Protein AF-G6C0X8-F1 (afdb_monomer_lite)

pLDDT: mean 75.06, std 11.98, range [51.25, 92.12]

Secondary structure (DSSP, 8-state):
----HHHHT-S--HHHHHHHGGGS-HHHHHHHHHHHHHHHHTT---HHHHHHHT-

Sequence (55 aa):
MACSIAETYYEISDKFIEFCYPKISPSMKTSLKNILLLVKKQNRLNNNLEKVLNL

Structure (mmCIF, N/CA/C/O backbone):
data_AF-G6C0X8-F1
#
_entry.id   AF-G6C0X8-F1
#
loop_
_atom_site.group_PDB
_atom_site.id
_atom_site.type_symbol
_atom_site.label_atom_id
_atom_site.label_alt_id
_atom_site.label_comp_id
_atom_site.label_asym_id
_atom_site.label_entity_id
_atom_site.label_seq_id
_atom_site.pdbx_PDB_ins_code
_atom_site.Cartn_x
_atom_site.Cartn_y
_atom_site.Cartn_z
_atom_site.occupancy
_atom_site.B_iso_or_equiv
_atom_site.auth_seq_id
_atom_site.auth_comp_id
_atom_site.auth_asym_id
_atom_site.auth_atom_id
_atom_site.pdbx_PDB_model_num
ATOM 1 N N . MET A 1 1 ? 12.939 24.514 19.928 1.00 51.25 1 MET A N 1
ATOM 2 C CA . MET A 1 1 ? 11.924 23.522 19.524 1.00 51.25 1 MET A CA 1
ATOM 3 C C . MET A 1 1 ? 12.497 22.785 18.329 1.00 51.25 1 MET A C 1
ATOM 5 O O . MET A 1 1 ? 12.548 23.355 17.250 1.00 51.25 1 MET A O 1
ATOM 9 N N . ALA A 1 2 ? 13.088 21.612 18.549 1.00 52.59 2 ALA A N 1
ATOM 10 C CA . ALA A 1 2 ? 13.595 20.794 17.455 1.00 52.59 2 ALA A CA 1
ATOM 11 C C . ALA A 1 2 ? 12.417 19.959 16.952 1.00 52.59 2 ALA A C 1
ATOM 13 O O . ALA A 1 2 ? 12.060 18.981 17.605 1.00 52.59 2 ALA A O 1
ATOM 14 N N . CYS A 1 3 ? 11.775 20.385 15.861 1.00 55.28 3 CYS A N 1
ATOM 15 C CA . CYS A 1 3 ? 10.857 19.501 15.149 1.00 55.28 3 CYS A CA 1
ATOM 16 C C . CYS A 1 3 ? 11.659 18.268 14.738 1.00 55.28 3 CYS A C 1
ATOM 18 O O . CYS A 1 3 ? 12.765 18.399 14.196 1.00 55.28 3 CYS A O 1
ATOM 20 N N . SER A 1 4 ? 11.162 17.078 15.064 1.00 59.31 4 SER A N 1
ATOM 21 C CA . SER A 1 4 ? 11.866 15.861 14.674 1.00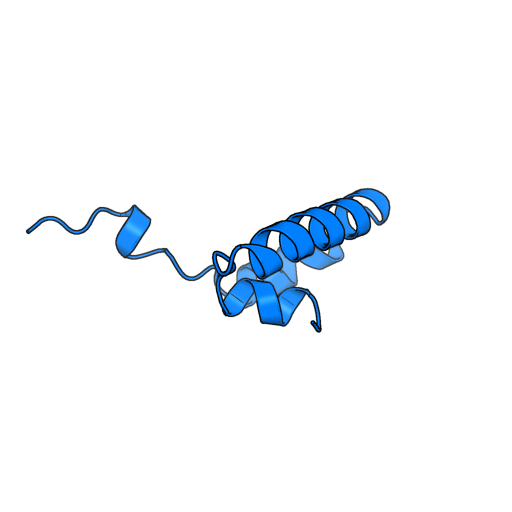 59.31 4 SER A CA 1
ATOM 22 C C . SER A 1 4 ? 11.946 15.819 13.148 1.00 59.31 4 SER A C 1
ATOM 24 O O . SER A 1 4 ? 11.039 16.279 12.461 1.00 59.31 4 SER A O 1
ATOM 26 N N . ILE A 1 5 ? 13.015 15.255 12.589 1.00 56.97 5 ILE A N 1
ATOM 27 C CA . ILE A 1 5 ? 13.126 15.071 11.133 1.00 56.97 5 ILE A CA 1
ATOM 28 C C . ILE A 1 5 ? 11.881 14.328 10.601 1.00 56.97 5 ILE A C 1
ATOM 30 O O . ILE A 1 5 ? 11.384 14.643 9.527 1.00 56.97 5 ILE A O 1
ATOM 34 N N . ALA A 1 6 ? 11.301 13.423 11.394 1.00 57.03 6 ALA A N 1
ATOM 35 C CA . ALA A 1 6 ? 10.053 12.743 11.061 1.00 57.03 6 ALA A CA 1
ATOM 36 C C . ALA A 1 6 ? 8.840 13.689 10.923 1.00 57.03 6 ALA A C 1
ATOM 38 O O . ALA A 1 6 ? 7.966 13.417 10.108 1.00 57.03 6 ALA A O 1
ATOM 39 N N . GLU A 1 7 ? 8.801 14.811 11.650 1.00 53.22 7 GLU A N 1
ATOM 40 C CA . GLU A 1 7 ? 7.747 15.830 11.533 1.00 53.22 7 GLU A CA 1
ATOM 41 C C . GLU A 1 7 ? 7.851 16.667 10.255 1.00 53.22 7 GLU A C 1
ATOM 43 O O . GLU A 1 7 ? 6.834 17.083 9.705 1.00 53.22 7 GLU A O 1
ATOM 48 N N . THR A 1 8 ? 9.062 16.869 9.737 1.00 54.41 8 THR A N 1
ATOM 49 C CA . THR A 1 8 ? 9.299 17.669 8.524 1.00 54.41 8 THR A CA 1
ATOM 50 C C . THR A 1 8 ? 9.084 16.870 7.230 1.00 54.41 8 THR A C 1
ATOM 52 O O . THR A 1 8 ? 8.841 17.458 6.181 1.00 54.41 8 THR A O 1
ATOM 55 N N . TYR A 1 9 ? 9.140 15.533 7.289 1.00 51.53 9 TYR A N 1
ATOM 56 C CA . TYR A 1 9 ? 9.007 14.630 6.132 1.00 51.53 9 TYR A CA 1
ATOM 57 C C . TYR A 1 9 ? 7.720 13.782 6.156 1.00 51.53 9 TYR A C 1
ATOM 59 O O . TYR A 1 9 ? 7.687 12.688 5.591 1.00 51.53 9 TYR A O 1
ATOM 67 N N . TYR A 1 10 ? 6.642 14.262 6.789 1.00 54.66 10 TYR A N 1
ATOM 68 C CA . TYR A 1 10 ? 5.361 13.534 6.831 1.00 54.66 10 TYR A CA 1
ATOM 69 C C . TYR A 1 10 ? 4.694 13.351 5.463 1.00 54.66 10 TYR A C 1
ATOM 71 O O . TYR A 1 10 ? 3.814 12.501 5.314 1.00 54.66 10 TYR A O 1
ATOM 79 N N . GLU A 1 11 ? 5.098 14.123 4.459 1.00 65.12 11 GLU A N 1
ATOM 80 C CA . GLU A 1 11 ? 4.569 14.002 3.110 1.00 65.12 11 GLU A CA 1
ATOM 81 C C . GLU A 1 11 ? 5.498 13.156 2.243 1.00 65.12 11 GLU A C 1
ATOM 83 O O . GLU A 1 11 ? 6.554 13.594 1.785 1.00 65.12 11 GLU A O 1
ATOM 88 N N . ILE A 1 12 ? 5.075 11.917 1.983 1.00 71.19 12 ILE A N 1
ATOM 89 C CA . ILE A 1 12 ? 5.659 11.116 0.908 1.00 71.19 12 ILE A CA 1
ATOM 90 C C . ILE A 1 12 ? 5.411 11.882 -0.392 1.00 71.19 12 ILE A C 1
ATOM 92 O O . ILE A 1 12 ? 4.262 12.163 -0.730 1.00 71.19 12 ILE A O 1
ATOM 96 N N . SER A 1 13 ? 6.487 12.230 -1.099 1.00 75.38 13 SER A N 1
ATOM 97 C CA . SER A 1 13 ? 6.392 12.942 -2.373 1.00 75.38 13 SER A CA 1
ATOM 98 C C . SER A 1 13 ? 5.650 12.100 -3.409 1.00 75.38 13 SER A C 1
ATOM 100 O O . SER A 1 13 ? 5.968 10.921 -3.589 1.00 75.38 13 SER A O 1
ATOM 102 N N . ASP A 1 14 ? 4.742 12.730 -4.156 1.00 77.81 14 ASP A N 1
ATOM 103 C CA . ASP A 1 14 ? 4.015 12.100 -5.265 1.00 77.81 14 ASP A CA 1
ATOM 104 C C . ASP A 1 14 ? 4.976 11.404 -6.251 1.00 77.81 14 ASP A C 1
ATOM 106 O O . ASP A 1 14 ? 4.745 10.264 -6.649 1.00 77.81 14 ASP A O 1
ATOM 110 N N . LYS A 1 15 ? 6.145 12.006 -6.525 1.00 81.44 15 LYS A N 1
ATOM 111 C CA . LYS A 1 15 ? 7.191 11.422 -7.390 1.00 81.44 15 LYS A CA 1
ATOM 112 C C . LYS A 1 15 ? 7.701 10.067 -6.892 1.00 81.44 15 LYS A C 1
ATOM 114 O O . LYS A 1 15 ? 8.027 9.188 -7.688 1.00 81.44 15 LYS A O 1
ATOM 119 N N . PHE A 1 16 ? 7.809 9.896 -5.574 1.00 79.25 16 PHE A N 1
ATOM 120 C CA . PHE A 1 16 ? 8.267 8.643 -4.976 1.00 79.25 16 PHE A CA 1
ATOM 121 C C . PHE A 1 16 ? 7.205 7.553 -5.126 1.00 79.25 16 PHE A C 1
ATOM 123 O O . PHE A 1 16 ? 7.518 6.416 -5.480 1.00 79.25 16 PHE A O 1
ATOM 130 N N . ILE A 1 17 ? 5.939 7.917 -4.925 1.00 78.06 17 ILE A N 1
ATOM 131 C CA . ILE A 1 17 ? 4.799 7.021 -5.118 1.00 78.06 17 ILE A CA 1
ATOM 132 C C . ILE A 1 17 ? 4.721 6.580 -6.580 1.00 78.06 17 ILE A C 1
ATOM 134 O O . ILE A 1 17 ? 4.659 5.381 -6.845 1.00 78.06 17 ILE A O 1
ATOM 138 N N . GLU A 1 18 ? 4.773 7.518 -7.525 1.00 82.38 18 GLU A N 1
ATOM 139 C CA . GLU A 1 18 ? 4.721 7.233 -8.963 1.00 82.38 18 GLU A CA 1
ATOM 140 C C . GLU A 1 18 ? 5.853 6.303 -9.414 1.00 82.38 18 GLU A C 1
ATOM 142 O O . GLU A 1 18 ? 5.645 5.427 -10.251 1.00 82.38 18 GLU A O 1
ATOM 147 N N . PHE A 1 19 ? 7.045 6.439 -8.829 1.00 85.25 19 PHE A N 1
ATOM 148 C CA . PHE A 1 19 ? 8.180 5.575 -9.144 1.00 85.25 19 PHE A CA 1
ATOM 149 C C . PHE A 1 19 ? 8.056 4.172 -8.535 1.00 85.25 19 PHE A C 1
ATOM 151 O O . PHE A 1 19 ? 8.372 3.174 -9.192 1.00 85.25 19 PHE A O 1
ATOM 158 N N . CYS A 1 20 ? 7.647 4.083 -7.268 1.00 82.75 20 CYS A N 1
ATOM 159 C CA . CYS A 1 20 ? 7.634 2.832 -6.514 1.00 82.75 20 CYS A CA 1
ATOM 160 C C . CYS A 1 20 ? 6.380 2.001 -6.785 1.00 82.75 20 CYS A C 1
ATOM 162 O O . CYS A 1 20 ? 6.488 0.793 -6.992 1.00 82.75 20 CYS A O 1
ATOM 164 N N . TYR A 1 21 ? 5.198 2.621 -6.805 1.00 82.06 21 TYR A N 1
ATOM 165 C CA . TYR A 1 21 ? 3.916 1.919 -6.833 1.00 82.06 21 TYR A CA 1
ATOM 166 C C . TYR A 1 21 ? 3.758 0.977 -8.038 1.00 82.06 21 TYR A C 1
ATOM 168 O O . TYR A 1 21 ? 3.370 -0.175 -7.825 1.00 82.06 21 TYR A O 1
ATOM 176 N N . PRO A 1 22 ? 4.120 1.348 -9.284 1.00 84.56 22 PRO A N 1
ATOM 177 C CA . PRO A 1 22 ? 4.032 0.435 -10.424 1.00 84.56 22 PRO A CA 1
ATOM 178 C C . PRO A 1 22 ? 4.884 -0.828 -10.258 1.00 84.56 22 PRO A C 1
ATOM 180 O O . PRO A 1 22 ? 4.452 -1.894 -10.693 1.00 84.56 22 PRO A O 1
ATOM 183 N N . LYS A 1 23 ? 6.036 -0.714 -9.581 1.00 88.56 23 LYS A N 1
ATOM 184 C CA . LYS A 1 23 ? 7.040 -1.776 -9.393 1.00 88.56 23 LYS A CA 1
ATOM 185 C C . LYS A 1 23 ? 6.690 -2.767 -8.283 1.00 88.56 23 LYS A C 1
ATOM 187 O O . LYS A 1 23 ? 7.335 -3.805 -8.166 1.00 88.56 23 LYS A O 1
ATOM 192 N N . ILE A 1 24 ? 5.681 -2.462 -7.468 1.00 88.00 24 ILE A N 1
ATOM 193 C CA . ILE A 1 24 ? 5.178 -3.367 -6.435 1.00 88.00 24 ILE A CA 1
ATOM 194 C C . ILE A 1 24 ? 4.423 -4.526 -7.101 1.00 88.00 24 ILE A C 1
ATOM 196 O O . ILE A 1 24 ? 3.644 -4.320 -8.039 1.00 88.00 24 ILE A O 1
ATOM 200 N N . SER A 1 25 ? 4.625 -5.747 -6.599 1.00 92.12 25 SER A N 1
ATOM 201 C CA . SER A 1 25 ? 3.922 -6.926 -7.107 1.00 92.12 25 SER A CA 1
ATOM 202 C C . SER A 1 25 ? 2.398 -6.801 -6.921 1.00 92.12 25 SER A C 1
ATOM 204 O O . SER A 1 25 ? 1.934 -6.146 -5.980 1.00 92.12 25 SER A O 1
ATOM 206 N N . PRO A 1 26 ? 1.576 -7.434 -7.778 1.00 88.44 26 PRO A N 1
ATOM 207 C CA . PRO A 1 26 ? 0.119 -7.352 -7.660 1.00 88.44 26 PRO A CA 1
ATOM 208 C C . PRO A 1 26 ? -0.418 -7.775 -6.283 1.00 88.44 26 PRO A C 1
ATOM 210 O O . PRO A 1 26 ? -1.289 -7.107 -5.731 1.00 88.44 26 PRO A O 1
ATOM 213 N N . SER A 1 27 ? 0.137 -8.836 -5.688 1.00 89.94 27 SER A N 1
ATOM 214 C CA . SER A 1 27 ? -0.259 -9.304 -4.354 1.00 89.94 27 SER A CA 1
ATOM 215 C C . SER A 1 27 ? 0.053 -8.278 -3.265 1.00 89.94 27 SER A C 1
ATOM 217 O O . SER A 1 27 ? -0.784 -8.017 -2.402 1.00 89.94 27 SER A O 1
ATOM 219 N N . MET A 1 28 ? 1.219 -7.632 -3.335 1.00 88.19 28 MET A N 1
ATOM 220 C CA . MET A 1 28 ? 1.592 -6.569 -2.405 1.00 88.19 28 MET A CA 1
ATOM 221 C C . MET A 1 28 ? 0.707 -5.329 -2.564 1.00 88.19 28 MET A C 1
ATOM 223 O O . MET A 1 28 ? 0.352 -4.729 -1.553 1.00 88.19 28 MET A O 1
ATOM 227 N N . LYS A 1 29 ? 0.288 -4.967 -3.786 1.00 87.25 29 LYS A N 1
ATOM 228 C CA . LYS A 1 29 ? -0.675 -3.868 -4.008 1.00 87.25 29 LYS A CA 1
ATOM 229 C C . LYS A 1 29 ? -2.007 -4.141 -3.309 1.00 87.25 29 LYS A C 1
ATOM 231 O O . LYS A 1 29 ? -2.531 -3.256 -2.634 1.00 87.25 29 LYS A O 1
ATOM 236 N N . THR A 1 30 ? -2.525 -5.364 -3.415 1.00 87.38 30 THR A N 1
ATOM 237 C CA . THR A 1 30 ? -3.762 -5.771 -2.731 1.00 87.38 30 THR A CA 1
ATOM 238 C C . THR A 1 30 ? -3.609 -5.725 -1.211 1.00 87.38 30 THR A C 1
ATOM 240 O O . THR A 1 30 ? -4.444 -5.129 -0.529 1.00 87.38 30 THR A O 1
ATOM 243 N N . SER A 1 31 ? -2.523 -6.282 -0.668 1.00 88.19 31 SER A N 1
ATOM 244 C CA . SER A 1 31 ? -2.245 -6.233 0.774 1.00 88.19 31 SER A CA 1
ATOM 245 C C . SER A 1 31 ? -2.104 -4.798 1.285 1.00 88.19 31 SER A C 1
ATOM 247 O O . SER A 1 31 ? -2.687 -4.452 2.312 1.00 88.19 31 SER A O 1
ATOM 249 N N . LEU A 1 32 ? -1.398 -3.941 0.543 1.00 84.88 32 LEU A N 1
ATOM 250 C CA . LEU A 1 32 ? -1.233 -2.526 0.867 1.00 84.88 32 LEU A CA 1
ATOM 251 C C . LEU A 1 32 ? -2.582 -1.799 0.885 1.00 84.88 32 LEU A C 1
A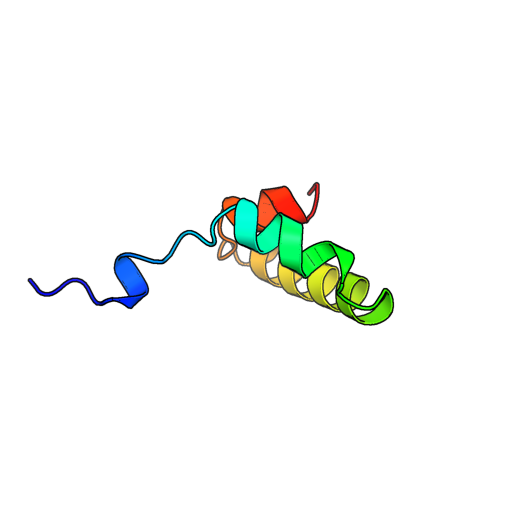TOM 253 O O . LEU A 1 32 ? -2.873 -1.089 1.844 1.00 84.88 32 LEU A O 1
ATOM 257 N N . LYS A 1 33 ? -3.445 -2.026 -0.114 1.00 84.56 33 LYS A N 1
ATOM 258 C CA . LYS A 1 33 ? -4.797 -1.448 -0.146 1.00 84.56 33 LYS A CA 1
ATOM 259 C C . LYS A 1 33 ? -5.623 -1.852 1.077 1.00 84.56 33 LYS A C 1
ATOM 261 O O . LYS A 1 33 ? -6.264 -0.999 1.687 1.00 84.56 33 LYS A O 1
ATOM 266 N N . ASN A 1 34 ? -5.571 -3.124 1.470 1.00 85.56 34 ASN A N 1
ATOM 267 C CA . ASN A 1 34 ? -6.296 -3.626 2.639 1.00 85.56 34 ASN A CA 1
ATOM 268 C C . ASN A 1 34 ? -5.793 -3.000 3.947 1.00 85.56 34 ASN A C 1
ATOM 270 O O . ASN A 1 34 ? -6.603 -2.571 4.768 1.00 85.56 34 ASN A O 1
ATOM 274 N N . ILE A 1 35 ? -4.472 -2.895 4.125 1.00 85.88 35 ILE A N 1
ATOM 275 C CA . ILE A 1 35 ? -3.874 -2.239 5.297 1.00 85.88 35 ILE A CA 1
ATOM 276 C C . ILE A 1 35 ? -4.295 -0.769 5.348 1.00 85.88 35 ILE A C 1
ATOM 278 O O . ILE A 1 35 ? -4.761 -0.297 6.383 1.00 85.88 35 ILE A O 1
ATOM 282 N N . LEU A 1 36 ? -4.189 -0.047 4.233 1.00 82.06 36 LEU A N 1
ATOM 283 C CA . LEU A 1 36 ? -4.505 1.378 4.206 1.00 82.06 36 LEU A CA 1
ATOM 284 C C . LEU A 1 36 ? -6.002 1.648 4.426 1.00 82.06 36 LEU A C 1
ATOM 286 O O . LEU A 1 36 ? -6.341 2.608 5.112 1.00 82.06 36 LEU A O 1
ATOM 290 N N . LEU A 1 37 ? -6.901 0.771 3.963 1.00 84.00 37 LEU A N 1
ATOM 291 C CA . LEU A 1 37 ? -8.328 0.822 4.313 1.00 84.00 37 LEU A CA 1
ATOM 292 C C . LEU A 1 37 ? -8.568 0.684 5.824 1.00 84.00 37 LEU A C 1
ATOM 294 O O . LEU A 1 37 ? -9.411 1.391 6.380 1.00 84.00 37 LEU A O 1
ATOM 298 N N . LEU A 1 38 ? -7.835 -0.203 6.505 1.00 84.81 38 LEU A N 1
ATOM 299 C CA . LEU A 1 38 ? -7.921 -0.350 7.963 1.00 84.81 38 LEU A CA 1
ATOM 300 C C . LEU A 1 38 ? -7.406 0.898 8.689 1.00 84.81 38 LEU A C 1
ATOM 302 O O . LEU A 1 38 ? -8.011 1.324 9.671 1.00 84.81 38 LEU A O 1
ATOM 306 N N . VAL A 1 39 ? -6.333 1.514 8.189 1.00 81.00 39 VAL A N 1
ATOM 307 C CA . VAL A 1 39 ? -5.781 2.762 8.738 1.00 81.00 39 VAL A CA 1
ATOM 308 C C . VAL A 1 39 ? -6.724 3.952 8.488 1.00 81.00 39 VAL A C 1
ATOM 310 O O . VAL A 1 39 ? -6.923 4.759 9.398 1.00 81.00 39 VAL A O 1
ATOM 313 N N . LYS A 1 40 ? -7.383 4.028 7.317 1.00 80.81 40 LYS A N 1
ATOM 314 C CA . LYS A 1 40 ? -8.415 5.039 6.996 1.00 80.81 4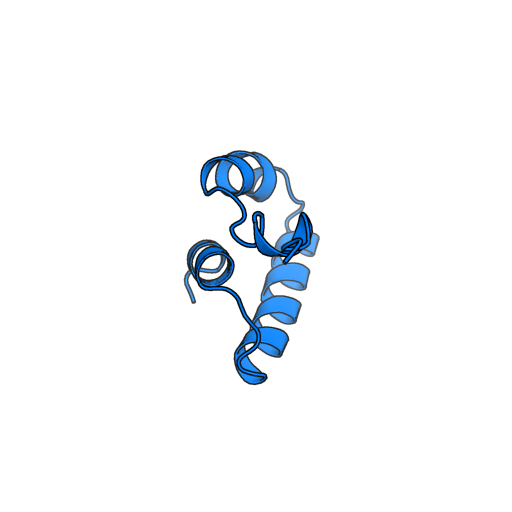0 LYS A CA 1
ATOM 315 C C . LYS A 1 40 ? -9.588 4.966 7.969 1.00 80.81 40 LYS A C 1
ATOM 317 O O . LYS A 1 40 ? -9.999 5.989 8.503 1.00 80.81 40 LYS A O 1
ATOM 322 N N . LYS A 1 41 ? -10.071 3.757 8.289 1.00 82.19 41 LYS A N 1
ATOM 323 C CA . LYS A 1 41 ? -11.129 3.550 9.301 1.00 82.19 41 LYS A CA 1
ATOM 324 C C . LYS A 1 41 ? -10.752 4.070 10.690 1.00 82.19 41 LYS A C 1
ATOM 326 O O . LYS A 1 41 ? -11.637 4.405 11.467 1.00 82.19 41 LYS A O 1
ATOM 331 N N . GLN A 1 42 ? -9.460 4.138 11.003 1.00 84.25 42 GLN A N 1
ATOM 332 C CA . GLN A 1 42 ? -8.958 4.688 12.264 1.00 84.25 42 GLN A CA 1
ATOM 333 C C . GLN A 1 42 ? -8.698 6.204 12.196 1.00 84.25 42 GLN A C 1
ATOM 335 O O . GLN A 1 42 ? -8.176 6.758 13.158 1.00 84.25 42 GLN A O 1
ATOM 340 N N . ASN A 1 43 ? -9.030 6.867 11.079 1.00 77.06 43 ASN A N 1
ATOM 341 C CA . ASN A 1 43 ? -8.758 8.282 10.801 1.00 77.06 43 ASN A CA 1
ATOM 342 C C . ASN A 1 43 ? -7.275 8.669 10.981 1.00 77.06 43 ASN A C 1
ATOM 344 O O . ASN A 1 43 ? -6.943 9.759 11.438 1.00 77.06 43 ASN A O 1
ATOM 348 N N . ARG A 1 44 ? -6.376 7.728 10.671 1.00 75.25 44 ARG A N 1
ATOM 349 C CA . ARG A 1 44 ? -4.914 7.863 10.810 1.00 75.25 44 ARG A CA 1
ATOM 350 C C . ARG A 1 44 ? -4.195 7.893 9.462 1.00 75.25 44 ARG A C 1
ATOM 352 O O . ARG A 1 44 ? -2.968 7.851 9.423 1.00 75.25 44 ARG A O 1
ATOM 359 N N . LEU A 1 45 ? -4.944 7.885 8.360 1.00 74.38 45 LEU A N 1
ATOM 360 C CA . LEU A 1 45 ? -4.376 7.830 7.020 1.00 74.38 45 LEU A CA 1
ATOM 361 C C . LEU A 1 45 ? -4.003 9.238 6.548 1.00 74.38 45 LEU A C 1
ATOM 363 O O . LEU A 1 45 ? -4.797 10.163 6.657 1.00 74.38 45 LEU A O 1
ATOM 367 N N . ASN A 1 46 ? -2.790 9.384 6.021 1.00 74.56 46 ASN A N 1
ATOM 368 C CA . ASN A 1 46 ? -2.323 10.637 5.433 1.00 74.56 46 ASN A CA 1
ATOM 369 C C . ASN A 1 46 ? -2.955 10.856 4.041 1.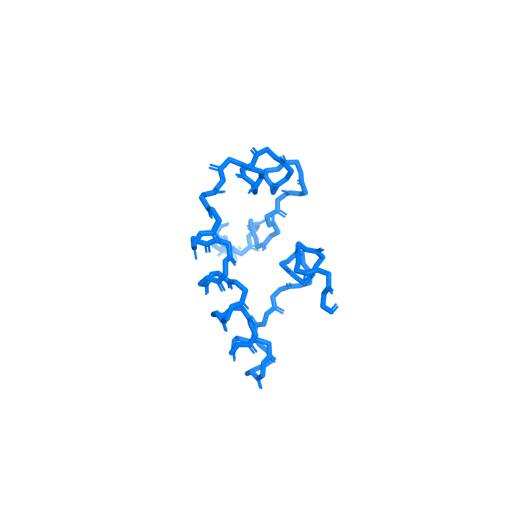00 74.56 46 ASN A C 1
ATOM 371 O O . ASN A 1 46 ? -3.026 9.920 3.241 1.00 74.56 46 ASN A O 1
ATOM 375 N N . ASN A 1 47 ? -3.331 12.100 3.733 1.00 73.56 47 ASN A N 1
ATOM 376 C CA . ASN A 1 47 ? -3.928 12.532 2.462 1.00 73.56 47 ASN A CA 1
ATOM 377 C C . ASN A 1 47 ? -3.130 12.107 1.212 1.00 73.56 47 ASN A C 1
ATOM 379 O O . ASN A 1 47 ? -3.719 11.755 0.192 1.00 73.56 47 ASN A O 1
ATOM 383 N N . ASN A 1 48 ? -1.795 12.094 1.263 1.00 68.56 48 ASN A N 1
ATOM 384 C CA . ASN A 1 48 ? -0.974 11.662 0.126 1.00 68.56 48 ASN A CA 1
ATOM 385 C C . ASN A 1 48 ? -1.129 10.164 -0.151 1.00 68.56 48 ASN A C 1
ATOM 387 O O . ASN A 1 48 ? -1.122 9.754 -1.307 1.00 68.56 48 ASN A O 1
ATOM 391 N N . LEU A 1 49 ? -1.332 9.348 0.889 1.00 70.06 49 LEU A N 1
ATOM 392 C CA . LEU A 1 49 ? -1.606 7.919 0.735 1.00 70.06 49 LEU A CA 1
ATOM 393 C C . LEU A 1 49 ? -3.035 7.652 0.254 1.00 70.06 49 LEU A C 1
ATOM 395 O O . LEU A 1 49 ? -3.248 6.669 -0.453 1.00 70.06 49 LEU A O 1
ATOM 399 N N . GLU A 1 50 ? -3.997 8.521 0.573 1.00 73.62 50 GLU A N 1
ATOM 400 C CA . GLU A 1 50 ? -5.347 8.433 0.002 1.00 73.62 50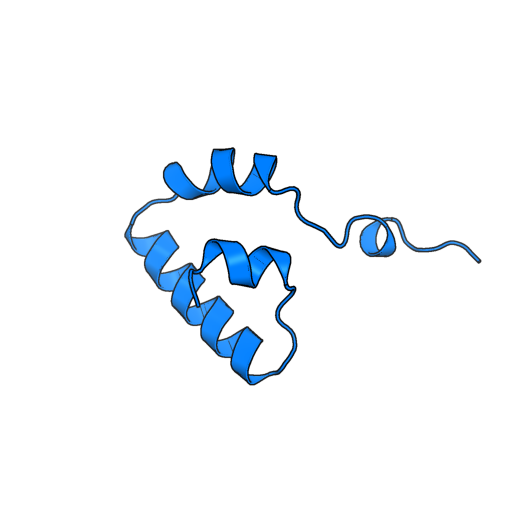 GLU A CA 1
ATOM 401 C C . GLU A 1 50 ? -5.330 8.564 -1.523 1.00 73.62 50 GLU A C 1
ATOM 403 O O . GLU A 1 50 ? -5.949 7.746 -2.207 1.00 73.62 50 GLU A O 1
ATOM 408 N N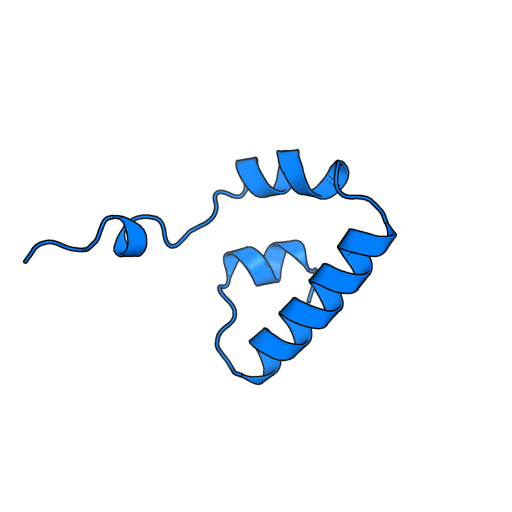 . LYS A 1 51 ? -4.543 9.507 -2.064 1.00 72.50 51 LYS A N 1
ATOM 409 C CA . LYS A 1 51 ? -4.389 9.702 -3.518 1.00 72.50 51 LYS A CA 1
ATOM 410 C C . LYS A 1 51 ? -3.901 8.440 -4.230 1.00 72.50 51 LYS A C 1
ATOM 412 O O . LYS A 1 51 ? -4.388 8.113 -5.305 1.00 72.50 51 LYS A O 1
ATOM 417 N N . VAL A 1 52 ? -2.969 7.699 -3.624 1.00 68.44 52 VAL A N 1
ATOM 418 C CA . VAL A 1 52 ? -2.411 6.460 -4.210 1.00 68.44 52 VAL A CA 1
ATOM 419 C C . VAL A 1 52 ? -3.462 5.365 -4.342 1.00 68.44 52 VAL A C 1
ATOM 421 O O . VAL A 1 52 ? -3.370 4.490 -5.202 1.00 68.44 52 VAL A O 1
ATOM 424 N N . LEU A 1 53 ? -4.443 5.371 -3.448 1.00 67.75 53 LEU A N 1
ATOM 425 C CA . LEU A 1 53 ? -5.406 4.292 -3.328 1.00 67.75 53 LEU A CA 1
ATOM 426 C C . LEU A 1 53 ? -6.617 4.456 -4.250 1.00 67.75 53 LEU A C 1
ATOM 428 O O . LEU A 1 53 ? -7.379 3.491 -4.373 1.00 67.75 53 LEU A O 1
ATOM 432 N N . ASN A 1 54 ? -6.793 5.626 -4.883 1.00 65.94 54 ASN A N 1
ATOM 433 C CA . ASN A 1 54 ? -8.033 6.024 -5.560 1.00 65.94 54 ASN A CA 1
ATOM 434 C C . ASN A 1 54 ? -9.274 5.719 -4.684 1.00 65.94 54 ASN A C 1
ATOM 436 O O . ASN A 1 54 ? -10.240 5.119 -5.162 1.00 65.94 54 ASN A O 1
ATOM 440 N N . LEU A 1 55 ? -9.189 6.021 -3.381 1.00 57.16 55 LEU A N 1
ATOM 441 C CA . LEU A 1 55 ? -10.223 5.772 -2.359 1.00 57.16 55 LEU A CA 1
ATOM 442 C C . LEU A 1 55 ? -10.960 7.040 -1.932 1.00 57.16 55 LEU A C 1
ATOM 444 O O . LEU A 1 55 ? -10.471 8.144 -2.231 1.00 57.16 55 LEU A O 1
#

Radius of gyration: 12.87 Å; chains: 1; bounding box: 25×33×30 Å

Foldseek 3Di:
DDDPPCNVPVDDDPVNCVVVVVVDDPVVNVVLLVVQVVCVVVVNHDPNVCVSNVD